Protein AF-X1PRU6-F1 (afdb_monomer)

Sequence (94 aa):
EGKKYDKVLEGISELKNFDKIEARHIKKYYPEYQIIRCVVLFGGESKIISNNEVAFLLNANGEIIISDTTPDVIKFATKDFSQKSFLTDLTQFI

Structure (mmCIF, N/CA/C/O backbone):
data_AF-X1PRU6-F1
#
_entry.id   AF-X1PRU6-F1
#
loop_
_atom_site.group_PDB
_atom_site.id
_atom_site.type_symbol
_atom_site.label_atom_id
_atom_site.label_alt_id
_atom_site.label_comp_id
_atom_site.label_asym_id
_atom_site.label_entity_id
_atom_site.label_seq_id
_atom_site.pdbx_PDB_ins_code
_atom_site.Cartn_x
_atom_site.Cartn_y
_atom_site.Cartn_z
_atom_site.occupancy
_atom_site.B_iso_or_equiv
_atom_site.auth_seq_id
_atom_site.auth_comp_id
_atom_site.auth_asym_id
_atom_site.auth_atom_id
_atom_site.pdbx_PDB_model_num
ATOM 1 N N . GLU A 1 1 ? -1.070 -3.878 1.534 1.00 90.06 1 GLU A N 1
ATOM 2 C CA . GLU A 1 1 ? -0.862 -5.112 0.742 1.00 90.06 1 GLU A CA 1
ATOM 3 C C . GLU A 1 1 ? 0.382 -4.967 -0.126 1.00 90.06 1 GLU A C 1
ATOM 5 O O . GLU A 1 1 ? 0.590 -3.873 -0.639 1.00 90.06 1 GLU A O 1
ATOM 10 N N . GLY A 1 2 ? 1.215 -6.003 -0.265 1.00 94.44 2 GLY A N 1
ATOM 11 C CA . GLY A 1 2 ? 2.441 -5.952 -1.076 1.00 94.44 2 GLY A CA 1
ATOM 12 C C . GLY A 1 2 ? 2.304 -6.755 -2.369 1.00 94.44 2 GLY A C 1
ATOM 13 O O . GLY A 1 2 ? 1.999 -7.942 -2.314 1.00 94.44 2 GLY A O 1
ATOM 14 N N . LYS A 1 3 ? 2.536 -6.141 -3.535 1.00 97.44 3 LYS A N 1
ATOM 15 C CA . LYS A 1 3 ? 2.321 -6.793 -4.842 1.00 97.44 3 LYS A CA 1
ATOM 16 C C . LYS A 1 3 ? 3.432 -6.507 -5.845 1.00 97.44 3 LYS A C 1
ATOM 18 O O . LYS A 1 3 ? 4.069 -5.459 -5.812 1.00 97.44 3 LYS A O 1
ATOM 23 N N . LYS A 1 4 ? 3.627 -7.431 -6.789 1.00 97.19 4 LYS A N 1
ATOM 24 C CA . LYS A 1 4 ? 4.427 -7.154 -7.989 1.00 97.19 4 LYS A CA 1
ATOM 25 C C . LYS A 1 4 ? 3.771 -6.033 -8.798 1.00 97.19 4 LYS A C 1
ATOM 27 O O . LYS A 1 4 ? 2.545 -5.919 -8.803 1.00 97.19 4 LYS A O 1
ATOM 32 N N . TYR A 1 5 ? 4.576 -5.235 -9.4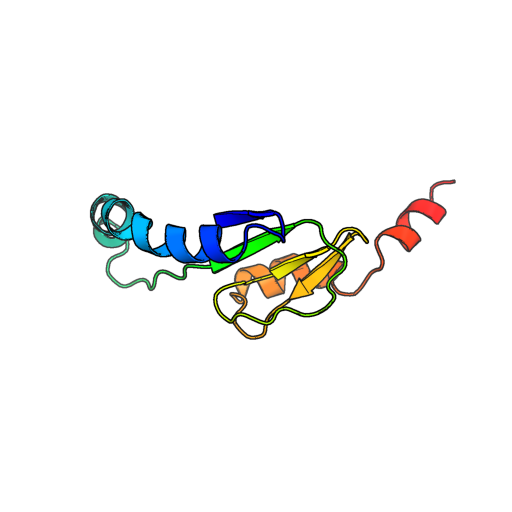97 1.00 96.62 5 TYR A N 1
ATOM 33 C CA . TYR A 1 5 ? 4.107 -4.101 -10.303 1.00 96.62 5 TYR A CA 1
ATOM 34 C C . TYR A 1 5 ? 2.961 -4.463 -11.270 1.00 96.62 5 TYR A C 1
ATOM 36 O O . TYR A 1 5 ? 1.972 -3.739 -11.365 1.00 96.62 5 TYR A O 1
ATOM 44 N N . ASP A 1 6 ? 3.038 -5.624 -11.924 1.00 96.31 6 ASP A N 1
ATOM 45 C CA . ASP A 1 6 ? 2.033 -6.126 -12.873 1.00 96.31 6 ASP A CA 1
ATOM 46 C C . ASP A 1 6 ? 0.706 -6.560 -12.219 1.00 96.31 6 ASP A C 1
ATOM 48 O O . ASP A 1 6 ? -0.281 -6.808 -12.913 1.00 96.31 6 ASP A O 1
ATOM 52 N N . LYS A 1 7 ? 0.651 -6.625 -10.883 1.00 97.44 7 LYS A N 1
ATOM 53 C CA . LYS A 1 7 ? -0.523 -7.016 -10.086 1.00 97.44 7 LYS A CA 1
ATOM 54 C C . LYS A 1 7 ? -1.172 -5.848 -9.344 1.00 97.44 7 LYS A C 1
ATOM 56 O O . LYS A 1 7 ? -1.947 -6.065 -8.415 1.00 97.44 7 LYS A O 1
ATOM 61 N N . VAL A 1 8 ? -0.905 -4.608 -9.758 1.00 95.69 8 VAL A N 1
ATOM 62 C CA . VAL A 1 8 ? -1.441 -3.401 -9.102 1.00 95.69 8 VAL A CA 1
ATOM 63 C C . VAL A 1 8 ? -2.969 -3.412 -8.961 1.00 95.69 8 VAL A C 1
ATOM 65 O O . VAL A 1 8 ? -3.482 -3.155 -7.876 1.00 95.69 8 VAL A O 1
ATOM 68 N N . LEU A 1 9 ? -3.702 -3.770 -10.021 1.00 96.62 9 LEU A N 1
ATOM 69 C CA . LEU A 1 9 ? -5.171 -3.784 -10.001 1.00 96.62 9 LEU A CA 1
ATOM 70 C C . LEU A 1 9 ? -5.733 -4.869 -9.074 1.00 96.62 9 LEU A C 1
ATOM 72 O O . LEU A 1 9 ? -6.753 -4.659 -8.421 1.00 96.62 9 LEU A O 1
ATOM 76 N N . GLU A 1 10 ? -5.052 -6.013 -8.997 1.00 97.25 10 GLU A N 1
ATOM 77 C CA . GLU A 1 10 ? -5.402 -7.096 -8.078 1.00 97.25 10 GLU A CA 1
ATOM 78 C C . GLU A 1 10 ? -5.229 -6.634 -6.626 1.00 97.25 10 GLU A C 1
ATOM 80 O O . GLU A 1 10 ? -6.171 -6.723 -5.842 1.00 97.25 10 GLU A O 1
ATOM 85 N N . GLY A 1 11 ? -4.074 -6.044 -6.293 1.00 96.56 11 GLY A N 1
ATOM 86 C CA . GLY A 1 11 ? -3.808 -5.515 -4.951 1.00 96.56 11 GLY A CA 1
ATOM 87 C C . GLY A 1 11 ? -4.808 -4.444 -4.515 1.00 96.56 11 GLY A C 1
ATOM 88 O O . GLY A 1 11 ? -5.276 -4.465 -3.381 1.00 96.56 11 GLY A O 1
ATOM 89 N N . ILE A 1 12 ? -5.180 -3.545 -5.428 1.00 95.94 12 ILE A N 1
ATOM 90 C CA . ILE A 1 12 ? -6.218 -2.527 -5.205 1.00 95.94 12 ILE A CA 1
ATOM 91 C C . ILE A 1 12 ? -7.563 -3.184 -4.888 1.00 95.94 12 ILE A C 1
ATOM 93 O O . ILE A 1 12 ? -8.230 -2.838 -3.912 1.00 95.94 12 ILE A O 1
ATOM 97 N N . SER A 1 13 ? -7.959 -4.185 -5.677 1.00 96.56 13 SER A N 1
ATOM 98 C CA . SER A 1 13 ? -9.210 -4.903 -5.439 1.00 96.56 13 SER A CA 1
ATOM 99 C C . SER A 1 13 ? -9.222 -5.608 -4.079 1.00 96.56 13 SER A C 1
ATOM 101 O O . SER A 1 13 ? -10.265 -5.660 -3.426 1.00 96.56 13 SER A O 1
ATOM 103 N N . GLU A 1 14 ? -8.082 -6.134 -3.632 1.00 96.44 14 GLU A N 1
ATOM 104 C CA . GLU A 1 14 ? -7.953 -6.833 -2.353 1.00 96.44 14 GLU 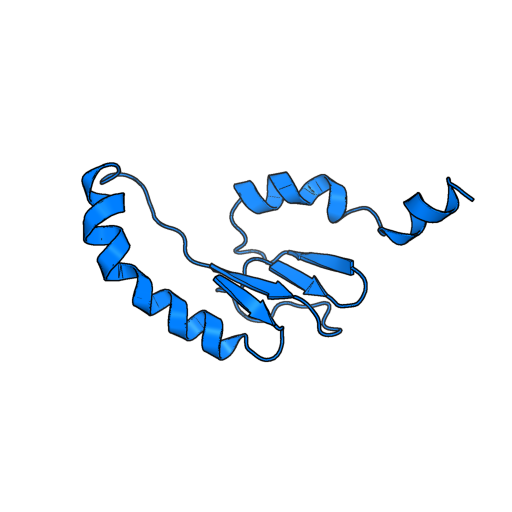A CA 1
ATOM 105 C C . GLU A 1 14 ? -8.085 -5.918 -1.131 1.00 96.44 14 GLU A C 1
ATOM 107 O O . GLU A 1 14 ? -8.519 -6.392 -0.080 1.00 96.44 14 GLU A O 1
ATOM 112 N N . LEU A 1 15 ? -7.819 -4.609 -1.250 1.00 95.19 15 LEU A N 1
ATOM 113 C CA . LEU A 1 15 ? -8.014 -3.656 -0.144 1.00 95.19 15 LEU A CA 1
ATOM 114 C C . LEU A 1 15 ? -9.459 -3.645 0.387 1.00 95.19 15 LEU A C 1
ATOM 116 O O . LEU A 1 15 ? -9.700 -3.296 1.544 1.00 95.19 15 LEU A O 1
ATOM 120 N N . LYS A 1 16 ? -10.432 -4.064 -0.429 1.00 93.19 16 LYS A N 1
ATOM 121 C CA . LYS A 1 16 ? -11.850 -4.173 -0.049 1.00 93.19 16 LYS A CA 1
ATOM 122 C C . LYS A 1 16 ? -12.138 -5.364 0.871 1.00 93.19 16 LYS A C 1
ATOM 124 O O . LYS A 1 16 ? -13.176 -5.401 1.520 1.00 93.19 16 LYS A O 1
ATOM 129 N N . ASN A 1 17 ? -11.227 -6.331 0.972 1.00 95.19 17 ASN A N 1
ATOM 130 C CA . ASN A 1 17 ? -11.464 -7.578 1.703 1.00 95.19 17 ASN A CA 1
ATOM 131 C C . ASN A 1 17 ? -11.120 -7.496 3.203 1.00 95.19 17 ASN A C 1
ATOM 133 O O . ASN A 1 17 ? -11.383 -8.444 3.946 1.00 95.19 17 ASN A O 1
ATOM 137 N N . PHE A 1 18 ? -10.571 -6.372 3.674 1.00 94.25 18 PHE A N 1
ATOM 138 C CA . PHE A 1 18 ? -10.114 -6.209 5.060 1.00 94.25 18 PHE A CA 1
ATOM 139 C C . PHE A 1 18 ? -11.212 -5.769 6.048 1.00 94.25 18 PHE A C 1
ATOM 141 O O . PHE A 1 18 ? -11.007 -5.831 7.259 1.00 94.25 18 PHE A O 1
ATOM 148 N N . ASP A 1 19 ? -12.415 -5.423 5.582 1.00 93.75 19 ASP A N 1
ATOM 149 C CA . ASP A 1 19 ? -13.494 -4.893 6.437 1.00 93.75 19 ASP A CA 1
ATOM 150 C C . ASP A 1 19 ? -13.822 -5.792 7.646 1.00 93.75 1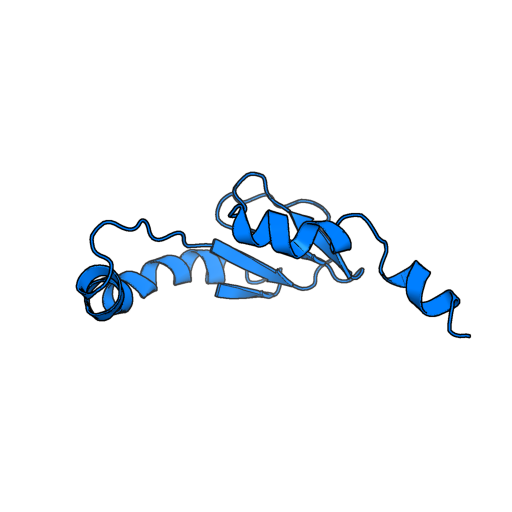9 ASP A C 1
ATOM 152 O O . ASP A 1 19 ? -14.068 -5.309 8.754 1.00 93.75 19 ASP A O 1
ATOM 156 N N . LYS A 1 20 ? -13.794 -7.121 7.459 1.00 93.81 20 LYS A N 1
ATOM 157 C CA . LYS A 1 20 ? -14.134 -8.087 8.517 1.00 93.81 20 LYS A CA 1
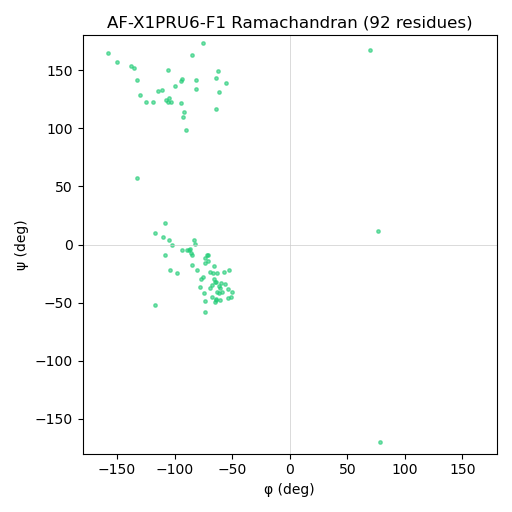ATOM 158 C C . LYS A 1 20 ? -13.120 -8.096 9.660 1.00 93.81 20 LYS A C 1
ATOM 160 O O . LYS A 1 20 ? -13.523 -8.121 10.825 1.00 93.81 20 LYS A O 1
ATOM 165 N N . ILE A 1 21 ? -11.821 -8.105 9.349 1.00 93.81 21 ILE A N 1
ATOM 166 C CA . ILE A 1 21 ? -10.774 -8.115 10.383 1.00 93.81 21 ILE A CA 1
ATOM 167 C C . ILE A 1 21 ? -10.748 -6.777 11.120 1.00 93.81 21 ILE A C 1
ATOM 169 O O . ILE A 1 21 ? -10.625 -6.745 12.345 1.00 93.81 21 ILE A O 1
ATOM 173 N N . GLU A 1 22 ? -10.972 -5.683 10.401 1.00 94.94 22 GLU A N 1
ATOM 174 C CA . GLU A 1 22 ? -11.033 -4.352 10.985 1.00 94.94 22 GLU A CA 1
ATOM 175 C C . GLU A 1 22 ? -12.194 -4.194 11.953 1.00 94.94 22 GLU A C 1
ATOM 177 O O . GLU A 1 22 ? -11.989 -3.735 13.072 1.00 94.94 22 GLU A O 1
ATOM 182 N N . ALA A 1 23 ? -13.400 -4.614 11.564 1.00 94.44 23 ALA A N 1
ATOM 183 C CA . ALA A 1 23 ? -14.564 -4.553 12.439 1.00 94.44 23 ALA A CA 1
ATOM 184 C C . ALA A 1 23 ? -14.374 -5.408 13.699 1.00 94.44 23 ALA A C 1
ATOM 186 O O . ALA A 1 23 ? -14.723 -4.987 14.801 1.00 94.44 23 ALA A O 1
ATOM 187 N N . ARG A 1 24 ? -13.803 -6.609 13.549 1.00 95.38 24 ARG A N 1
ATOM 188 C CA . ARG A 1 24 ? -13.682 -7.574 14.647 1.00 95.38 24 ARG A CA 1
ATOM 189 C C . ARG A 1 24 ? -12.555 -7.251 15.623 1.00 95.38 24 ARG A C 1
ATOM 191 O O . ARG A 1 24 ? -12.703 -7.508 16.818 1.00 95.38 24 ARG A O 1
ATOM 198 N N . HIS A 1 25 ? -11.435 -6.744 15.118 1.00 94.81 25 HIS A N 1
ATOM 199 C CA . HIS A 1 25 ? -10.213 -6.587 15.899 1.00 94.81 25 HIS A CA 1
ATOM 200 C C . HIS A 1 25 ? -9.801 -5.128 16.036 1.00 94.81 25 HIS A C 1
ATOM 202 O O . HIS A 1 25 ? -9.616 -4.669 17.154 1.00 94.81 25 HIS A O 1
ATOM 208 N N . ILE A 1 26 ? -9.694 -4.377 14.941 1.00 95.75 26 ILE A N 1
ATOM 209 C CA . ILE A 1 26 ? -9.131 -3.022 15.006 1.00 95.75 26 ILE A CA 1
ATOM 210 C C . ILE A 1 26 ? -10.122 -2.057 15.654 1.00 95.75 26 ILE A C 1
ATOM 212 O O . ILE A 1 26 ? -9.834 -1.515 16.715 1.00 95.75 26 ILE A O 1
ATOM 216 N N . LYS A 1 27 ? -11.326 -1.915 15.094 1.00 96.12 27 LYS A N 1
ATOM 217 C CA . LYS A 1 27 ? -12.358 -0.990 15.594 1.00 96.12 27 LYS A CA 1
ATOM 218 C C . LYS A 1 27 ? -12.833 -1.329 17.002 1.00 96.12 27 LYS A C 1
ATOM 220 O O . LYS A 1 27 ? -13.285 -0.451 17.721 1.00 96.12 27 LYS A O 1
ATOM 225 N N . LYS A 1 28 ? -12.705 -2.592 17.416 1.00 95.75 28 LYS A N 1
ATOM 226 C CA . LYS A 1 28 ? -13.018 -3.012 18.784 1.00 95.75 28 LYS A CA 1
ATOM 227 C C . LYS A 1 28 ? -12.102 -2.347 19.819 1.00 95.75 28 LYS A C 1
ATOM 229 O O . LYS A 1 28 ? -12.581 -1.982 20.886 1.00 95.75 28 LYS A O 1
ATOM 234 N N . TYR A 1 29 ? -10.806 -2.230 19.526 1.00 96.56 29 TYR A N 1
ATOM 235 C CA . TYR A 1 29 ? -9.808 -1.701 20.467 1.00 96.56 29 TYR A CA 1
ATOM 236 C C . TYR A 1 29 ? -9.379 -0.262 20.150 1.00 96.56 29 TYR A C 1
ATOM 238 O O . TYR A 1 29 ? -8.922 0.447 21.040 1.00 96.56 29 TYR A O 1
ATOM 246 N N . TYR A 1 30 ? -9.568 0.178 18.907 1.00 96.50 30 TYR A N 1
ATOM 247 C CA . TYR A 1 30 ? -9.179 1.491 18.397 1.00 96.50 30 TYR A CA 1
ATOM 248 C C . TYR A 1 30 ? -10.339 2.146 17.616 1.00 96.50 30 TYR A C 1
ATOM 250 O O . TYR A 1 30 ? -10.183 2.442 16.432 1.00 96.50 30 TYR A O 1
ATOM 258 N N . PRO A 1 31 ? -11.522 2.344 18.232 1.00 95.25 31 PRO A N 1
ATOM 259 C CA . PRO A 1 31 ? -12.721 2.820 17.531 1.00 95.25 31 PRO A CA 1
ATOM 260 C C . PRO A 1 31 ? -12.584 4.236 16.956 1.00 95.25 31 PRO A C 1
ATOM 262 O O . PRO A 1 31 ? -13.128 4.512 15.891 1.00 95.25 31 PRO A O 1
ATOM 265 N N . GLU A 1 32 ? -11.823 5.103 17.626 1.00 96.75 32 GLU A 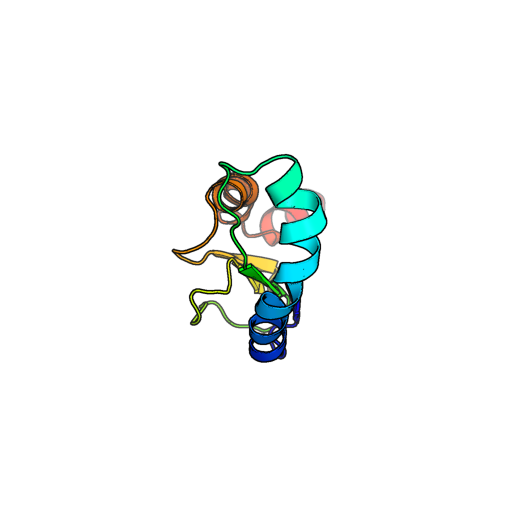N 1
ATOM 266 C CA . GLU A 1 32 ? -11.643 6.513 17.242 1.00 96.75 32 GLU A CA 1
ATOM 267 C C . GLU A 1 32 ? -10.514 6.730 16.219 1.00 96.75 32 GLU A C 1
ATOM 269 O O . GLU A 1 32 ? -10.274 7.852 15.775 1.00 96.75 32 GLU A O 1
ATOM 274 N N . TYR A 1 33 ? -9.783 5.673 15.852 1.00 94.75 33 TYR A N 1
ATOM 275 C CA . TYR A 1 33 ? -8.651 5.773 14.935 1.00 94.75 33 TYR A CA 1
ATOM 276 C C . TYR A 1 33 ? -9.078 5.508 13.491 1.00 94.75 33 TYR A C 1
ATOM 278 O O . TYR A 1 33 ? -9.887 4.627 13.198 1.00 94.75 33 TYR A O 1
ATOM 286 N N . GLN A 1 34 ? -8.480 6.257 12.566 1.00 92.50 34 GLN A N 1
ATOM 287 C CA . GLN A 1 34 ? -8.684 6.063 11.136 1.00 92.50 34 GLN A CA 1
ATOM 288 C C . GLN A 1 34 ? -7.808 4.930 10.605 1.00 92.50 34 GLN A C 1
ATOM 290 O O . GLN A 1 34 ? -6.644 4.789 10.981 1.00 92.50 34 GLN A O 1
ATOM 295 N N . ILE A 1 35 ? -8.371 4.141 9.692 1.00 93.38 35 ILE A N 1
ATOM 296 C CA . ILE A 1 35 ? -7.664 3.049 9.027 1.00 93.38 35 ILE A CA 1
ATOM 297 C C . ILE A 1 35 ? -7.300 3.508 7.621 1.00 93.38 35 ILE A C 1
ATOM 299 O O . ILE A 1 35 ? -8.173 3.874 6.836 1.00 93.38 35 ILE A O 1
ATOM 303 N N . ILE A 1 36 ? -6.008 3.469 7.308 1.00 93.25 36 ILE A N 1
ATOM 304 C CA . ILE A 1 36 ? -5.488 3.786 5.979 1.00 93.25 36 ILE A CA 1
ATOM 305 C C . ILE A 1 36 ? -5.103 2.479 5.295 1.00 93.25 36 ILE A C 1
ATOM 307 O O . ILE A 1 36 ? -4.320 1.694 5.831 1.00 93.25 36 ILE A O 1
ATOM 311 N N . ARG A 1 37 ? -5.640 2.253 4.095 1.00 94.56 37 ARG A N 1
ATOM 312 C CA . ARG A 1 37 ? -5.313 1.100 3.252 1.00 94.56 37 ARG A CA 1
ATOM 313 C C . ARG A 1 37 ? -4.549 1.574 2.034 1.00 94.56 37 ARG A C 1
ATOM 315 O O . ARG A 1 37 ? -4.950 2.532 1.385 1.00 94.56 37 ARG A O 1
ATOM 322 N N . CYS A 1 38 ? -3.461 0.890 1.725 1.00 95.88 38 CYS A N 1
ATOM 323 C CA . CYS A 1 38 ? -2.684 1.161 0.531 1.00 95.88 38 CYS A CA 1
ATOM 324 C C . CYS A 1 38 ? -2.004 -0.110 0.017 1.00 95.88 38 CYS A C 1
ATOM 326 O O . CYS A 1 38 ? -1.775 -1.085 0.753 1.00 95.88 38 CYS A O 1
ATOM 328 N N . VAL A 1 39 ? -1.680 -0.082 -1.269 1.00 97.06 39 VAL A N 1
ATOM 329 C CA . VAL A 1 39 ? -0.829 -1.061 -1.937 1.00 97.06 39 VAL A CA 1
ATOM 330 C C . VAL A 1 39 ? 0.602 -0.541 -1.948 1.00 97.06 39 VAL A C 1
ATOM 332 O O . VAL A 1 39 ? 0.845 0.641 -2.175 1.00 97.06 39 VAL A O 1
ATOM 335 N N . VAL A 1 40 ? 1.561 -1.431 -1.735 1.00 95.88 40 VAL A N 1
ATOM 336 C CA . VAL A 1 40 ? 2.976 -1.172 -1.999 1.00 95.88 40 VAL A CA 1
ATOM 337 C C . VAL A 1 40 ? 3.412 -2.097 -3.125 1.00 95.88 40 VAL A C 1
ATOM 339 O O . VAL A 1 40 ? 3.081 -3.287 -3.126 1.00 95.88 40 VAL A O 1
ATOM 342 N N . LEU A 1 41 ? 4.092 -1.541 -4.122 1.00 97.31 41 LEU A N 1
ATOM 343 C CA . LEU A 1 41 ? 4.506 -2.274 -5.312 1.00 97.31 41 LEU A CA 1
ATOM 344 C C . LEU A 1 41 ? 6.003 -2.575 -5.281 1.00 97.31 41 LEU A C 1
ATOM 346 O O . LEU A 1 41 ? 6.791 -1.793 -4.749 1.00 97.31 41 LEU A O 1
ATOM 350 N N . PHE A 1 42 ? 6.396 -3.686 -5.901 1.00 96.62 42 PHE A N 1
ATOM 351 C CA . PHE A 1 42 ? 7.799 -4.002 -6.153 1.00 96.62 42 PHE A CA 1
ATOM 352 C C . PHE A 1 42 ? 8.049 -4.528 -7.574 1.00 96.62 42 PHE A C 1
ATOM 354 O O . PHE A 1 42 ? 7.179 -5.156 -8.189 1.00 96.62 42 PHE A O 1
ATOM 361 N N . GLY A 1 43 ? 9.264 -4.300 -8.078 1.00 95.94 43 GLY A N 1
ATOM 362 C CA . GLY A 1 43 ? 9.690 -4.656 -9.433 1.00 95.94 43 GLY A CA 1
ATOM 363 C C . GLY A 1 43 ? 9.184 -3.682 -10.501 1.00 95.94 43 GLY A C 1
ATOM 364 O O . GLY A 1 43 ? 8.648 -2.624 -10.192 1.00 95.94 43 GLY A O 1
ATOM 365 N N . GLY A 1 44 ? 9.352 -4.043 -11.775 1.00 94.44 44 GLY A N 1
ATOM 366 C CA . GLY A 1 44 ? 9.046 -3.155 -12.903 1.00 94.44 44 GLY A CA 1
ATOM 367 C C . GLY A 1 44 ? 10.019 -1.975 -13.020 1.00 94.44 44 GLY A C 1
ATOM 368 O O . GLY A 1 44 ? 10.786 -1.694 -12.109 1.00 94.44 44 GLY A O 1
ATOM 369 N N . GLU A 1 45 ? 9.984 -1.273 -14.150 1.00 95.75 45 GLU A N 1
ATOM 370 C CA . GLU A 1 45 ? 10.921 -0.172 -14.456 1.00 95.75 45 GLU A CA 1
ATOM 371 C C . GLU A 1 45 ? 10.287 1.220 -14.313 1.00 95.75 45 GLU A C 1
ATOM 373 O O . GLU A 1 45 ? 10.900 2.236 -14.640 1.00 95.75 45 GLU A O 1
ATOM 378 N N . SER A 1 46 ? 9.030 1.289 -13.859 1.00 94.50 46 SER A N 1
ATOM 379 C CA . SER A 1 46 ? 8.331 2.569 -13.743 1.00 94.50 46 SER A CA 1
ATOM 380 C C . SER A 1 46 ? 9.018 3.478 -12.725 1.00 94.50 46 SER A C 1
ATOM 382 O O . SER A 1 46 ? 9.479 3.029 -11.675 1.00 94.50 46 SER A O 1
ATOM 384 N N . LYS A 1 47 ? 9.023 4.778 -13.027 1.00 94.00 47 LYS A N 1
ATOM 385 C CA . LYS A 1 47 ? 9.445 5.856 -12.118 1.00 94.00 47 LYS A CA 1
ATOM 386 C C . LYS A 1 47 ? 8.281 6.728 -11.654 1.00 94.00 47 LYS A C 1
ATOM 388 O O . LYS A 1 47 ? 8.481 7.755 -11.019 1.00 94.00 47 LYS A O 1
ATOM 393 N N . ILE A 1 48 ? 7.061 6.334 -12.013 1.00 92.12 48 ILE A N 1
ATOM 394 C CA . ILE A 1 48 ? 5.835 7.082 -11.752 1.00 92.12 48 ILE A CA 1
ATOM 395 C C . ILE A 1 48 ? 4.795 6.125 -11.172 1.00 92.12 48 ILE A C 1
ATOM 397 O O . ILE A 1 48 ? 4.671 4.973 -11.603 1.00 92.12 48 ILE A O 1
ATOM 401 N N . ILE A 1 49 ? 4.032 6.626 -10.204 1.00 93.75 49 ILE A N 1
ATOM 402 C CA . ILE A 1 49 ? 2.845 5.972 -9.662 1.00 93.75 49 ILE A CA 1
ATOM 403 C C . ILE A 1 49 ? 1.623 6.707 -10.207 1.00 93.75 49 ILE A C 1
ATOM 405 O O . ILE A 1 49 ? 1.490 7.912 -10.030 1.00 93.75 49 ILE A O 1
ATOM 409 N N . SER A 1 50 ? 0.734 5.981 -10.882 1.00 89.31 50 SER A N 1
ATOM 410 C CA . SER A 1 50 ? -0.448 6.560 -11.542 1.00 89.31 50 SER A CA 1
ATOM 411 C C . SER A 1 50 ? -1.750 6.359 -10.758 1.00 89.31 50 SER A C 1
ATOM 413 O O . SER A 1 50 ? -2.810 6.752 -11.234 1.00 89.31 50 SER A O 1
ATOM 415 N N . ASN A 1 51 ? -1.700 5.702 -9.595 1.00 92.19 51 ASN A N 1
ATOM 416 C CA . ASN A 1 51 ? -2.882 5.351 -8.812 1.00 92.19 51 ASN A CA 1
ATOM 417 C C . ASN A 1 51 ? -2.723 5.773 -7.346 1.00 92.19 51 ASN A C 1
ATOM 419 O O . ASN A 1 51 ? -1.747 5.406 -6.699 1.00 92.19 51 ASN A O 1
ATOM 423 N N . ASN A 1 52 ? -3.718 6.488 -6.825 1.00 92.38 52 ASN A N 1
ATOM 424 C CA . ASN A 1 52 ? -3.706 7.081 -5.485 1.00 92.38 52 ASN A CA 1
ATOM 425 C C . ASN A 1 52 ? -3.818 6.061 -4.339 1.00 92.38 52 ASN A C 1
ATOM 427 O O . ASN A 1 52 ? -3.569 6.415 -3.189 1.00 92.38 52 ASN A O 1
ATOM 431 N N . GLU A 1 53 ? -4.189 4.812 -4.620 1.00 95.75 53 GLU A N 1
ATOM 432 C CA . GLU A 1 53 ? -4.197 3.736 -3.622 1.00 95.75 53 GLU A CA 1
ATOM 433 C C . GLU A 1 53 ? -2.825 3.063 -3.462 1.00 95.75 53 GLU A C 1
ATOM 435 O O . GLU A 1 53 ? -2.623 2.268 -2.541 1.00 95.75 53 GLU A O 1
ATOM 440 N N . VAL A 1 54 ? -1.866 3.373 -4.339 1.00 96.44 54 VAL A N 1
ATOM 441 C CA . VAL A 1 54 ? -0.496 2.868 -4.250 1.00 96.44 54 VAL A CA 1
ATOM 442 C C . VAL A 1 54 ? 0.343 3.852 -3.447 1.00 96.44 54 VAL A C 1
ATOM 444 O O . VAL A 1 54 ? 0.614 4.952 -3.908 1.00 96.44 54 VAL A O 1
ATOM 447 N N . ALA A 1 55 ? 0.802 3.433 -2.270 1.00 95.81 55 ALA A N 1
ATOM 448 C CA . ALA A 1 55 ? 1.626 4.260 -1.400 1.00 95.81 55 ALA A CA 1
ATOM 449 C C . ALA A 1 55 ? 3.065 4.391 -1.910 1.00 95.81 55 ALA A C 1
ATOM 451 O O . ALA A 1 55 ? 3.639 5.467 -1.836 1.00 95.81 55 ALA A O 1
ATOM 452 N N . PHE A 1 56 ? 3.699 3.334 -2.405 1.00 95.56 56 PHE A N 1
ATOM 453 C CA . PHE A 1 56 ? 5.025 3.469 -3.011 1.00 95.56 56 PHE A CA 1
ATOM 454 C C . PHE A 1 56 ? 5.328 2.321 -3.967 1.00 95.56 56 PHE A C 1
ATOM 456 O O . PHE A 1 56 ? 4.664 1.281 -3.942 1.00 95.56 56 PHE A O 1
ATOM 463 N N . LEU A 1 57 ? 6.358 2.515 -4.785 1.00 95.62 57 LEU A N 1
ATOM 464 C CA . LEU A 1 57 ? 6.933 1.519 -5.678 1.00 95.62 57 LEU A CA 1
ATOM 465 C C . LEU A 1 57 ? 8.430 1.391 -5.390 1.00 95.62 57 LEU A C 1
ATOM 467 O O . LEU A 1 57 ? 9.156 2.371 -5.504 1.00 95.62 57 LEU A O 1
ATOM 471 N N . LEU A 1 58 ? 8.884 0.182 -5.060 1.00 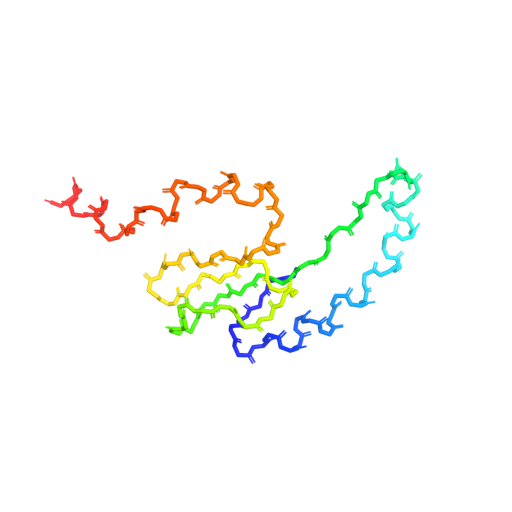95.38 58 LEU A N 1
ATOM 472 C CA . LEU A 1 58 ? 10.292 -0.200 -5.142 1.00 95.38 58 LEU A CA 1
ATOM 473 C C . LEU A 1 58 ? 10.548 -0.787 -6.533 1.00 95.38 58 LEU A C 1
ATOM 475 O O . LEU A 1 58 ? 10.215 -1.947 -6.785 1.00 95.38 58 LEU A O 1
ATOM 479 N N . ASN A 1 59 ? 11.080 0.010 -7.454 1.00 95.38 59 ASN A N 1
ATOM 480 C CA . ASN A 1 59 ? 11.288 -0.458 -8.823 1.00 95.38 59 ASN A CA 1
ATOM 481 C C . ASN A 1 59 ? 12.493 -1.417 -8.922 1.00 95.38 59 ASN A C 1
ATOM 483 O O . ASN A 1 59 ? 13.236 -1.634 -7.963 1.00 95.38 59 ASN A O 1
ATOM 487 N N . ALA A 1 60 ? 12.692 -2.015 -10.092 1.00 95.31 60 ALA A N 1
ATOM 488 C CA . ALA A 1 60 ? 13.769 -2.968 -10.348 1.00 95.31 60 ALA A CA 1
ATOM 489 C C . ALA A 1 60 ? 15.178 -2.350 -10.266 1.00 95.31 60 ALA A C 1
ATOM 491 O O . ALA A 1 60 ? 16.145 -3.076 -10.046 1.00 95.31 60 ALA A O 1
ATOM 492 N N . ASN A 1 61 ? 15.289 -1.020 -10.351 1.00 93.12 61 ASN A N 1
ATOM 493 C CA . ASN A 1 61 ? 16.539 -0.281 -10.148 1.00 93.12 61 ASN A CA 1
ATOM 494 C C . ASN A 1 61 ? 16.846 -0.022 -8.660 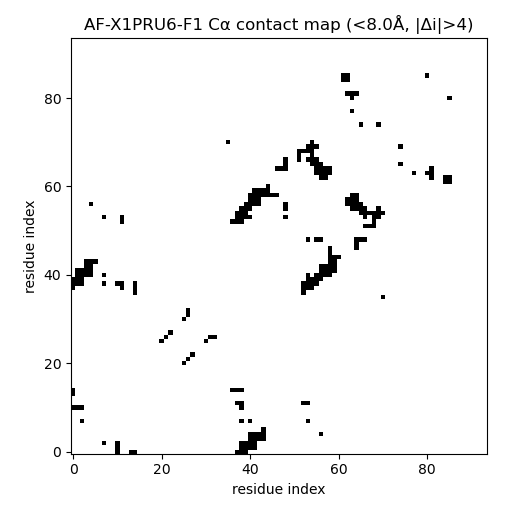1.00 93.12 61 ASN A C 1
ATOM 496 O O . ASN A 1 61 ? 17.848 0.617 -8.341 1.00 93.12 61 ASN A O 1
ATOM 500 N N . GLY A 1 62 ? 15.993 -0.490 -7.741 1.00 90.69 62 GLY A N 1
ATOM 501 C CA . GLY A 1 62 ? 16.127 -0.248 -6.304 1.00 90.69 62 GLY A CA 1
ATOM 502 C C . GLY A 1 62 ? 15.706 1.159 -5.873 1.00 90.69 62 GLY A C 1
ATOM 503 O O . GLY A 1 62 ? 15.979 1.556 -4.742 1.00 90.69 62 GLY A O 1
ATOM 504 N N . GLU A 1 63 ? 15.048 1.921 -6.750 1.00 92.00 63 GLU A N 1
ATOM 505 C CA . GLU A 1 63 ? 14.533 3.252 -6.433 1.00 92.00 63 GLU A CA 1
ATOM 506 C C . GLU A 1 63 ? 13.190 3.123 -5.702 1.00 92.00 63 GLU A C 1
ATOM 508 O O . GLU A 1 63 ? 12.298 2.390 -6.141 1.00 92.00 63 GLU A O 1
ATOM 513 N N . ILE A 1 64 ? 13.026 3.870 -4.606 1.00 93.56 64 ILE A N 1
ATOM 514 C CA . ILE A 1 64 ? 11.736 4.028 -3.928 1.00 93.56 64 ILE A CA 1
ATOM 515 C C . ILE A 1 64 ? 11.046 5.275 -4.484 1.00 93.56 64 ILE A C 1
ATOM 517 O O . ILE A 1 64 ? 11.447 6.403 -4.201 1.00 93.56 64 ILE A O 1
ATOM 521 N N . ILE A 1 65 ? 9.979 5.065 -5.249 1.00 93.50 65 ILE A N 1
ATOM 522 C CA . ILE A 1 65 ? 9.096 6.122 -5.746 1.00 93.50 65 ILE A CA 1
ATOM 523 C C . ILE A 1 65 ? 7.924 6.261 -4.777 1.00 93.50 65 ILE A C 1
ATOM 525 O O . ILE A 1 65 ? 7.195 5.301 -4.536 1.00 93.50 65 ILE A O 1
ATOM 529 N N . ILE A 1 66 ? 7.752 7.456 -4.218 1.00 93.19 66 ILE A N 1
ATOM 530 C CA . ILE A 1 66 ? 6.718 7.791 -3.230 1.00 93.19 66 ILE A CA 1
ATOM 531 C C . ILE A 1 66 ? 5.561 8.506 -3.938 1.00 93.19 66 ILE A C 1
ATOM 533 O O . ILE A 1 66 ? 5.792 9.369 -4.781 1.00 93.19 66 ILE A O 1
ATOM 537 N N . SER A 1 67 ? 4.322 8.145 -3.603 1.00 92.06 67 SER A N 1
ATOM 538 C CA . SER A 1 67 ? 3.119 8.850 -4.070 1.00 92.06 67 SER A CA 1
ATOM 539 C C . SER A 1 67 ? 2.779 10.052 -3.178 1.00 92.06 67 SER A C 1
ATOM 541 O O . SER A 1 67 ? 3.171 10.117 -2.011 1.00 92.06 67 SER A O 1
ATOM 543 N N . ASP A 1 68 ? 1.949 10.973 -3.659 1.00 88.81 68 ASP A N 1
ATOM 544 C CA . ASP A 1 68 ? 1.477 12.076 -2.811 1.00 88.81 68 ASP A CA 1
ATOM 545 C C . ASP A 1 68 ? 0.601 11.579 -1.646 1.00 88.81 68 ASP A C 1
ATOM 547 O O . ASP A 1 68 ? 0.658 12.119 -0.535 1.00 88.81 68 ASP A O 1
ATOM 551 N N . THR A 1 69 ? -0.145 10.492 -1.868 1.00 89.81 69 THR A N 1
ATOM 552 C CA . THR A 1 69 ? -1.063 9.866 -0.904 1.00 89.81 69 THR A CA 1
ATOM 553 C C . THR A 1 69 ? -0.379 8.906 0.071 1.00 89.81 69 THR A C 1
ATOM 555 O O . THR A 1 69 ? -1.048 8.286 0.900 1.00 89.81 69 THR A O 1
ATOM 558 N N . THR A 1 70 ? 0.950 8.784 0.023 1.00 94.12 70 THR A N 1
ATOM 559 C CA . THR A 1 70 ? 1.697 7.910 0.932 1.00 94.12 70 THR A CA 1
ATOM 560 C C . THR A 1 70 ? 1.496 8.353 2.383 1.00 94.12 70 THR A C 1
ATOM 562 O O . THR A 1 70 ? 1.691 9.534 2.685 1.00 94.12 70 THR A O 1
ATOM 565 N N . PRO A 1 71 ? 1.171 7.428 3.303 1.00 94.25 71 PRO A N 1
ATOM 566 C CA . PRO A 1 71 ? 1.0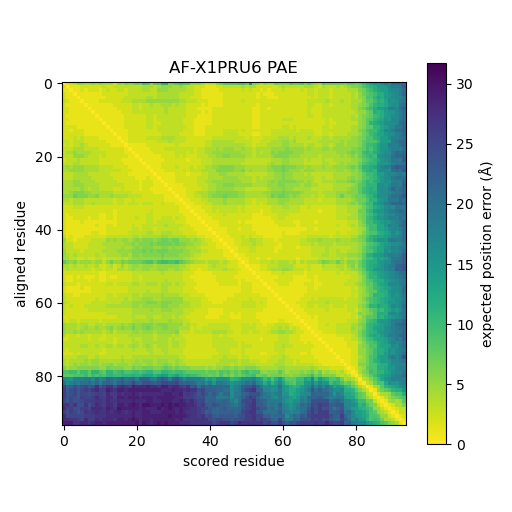95 7.730 4.728 1.00 94.25 71 PRO A CA 1
ATOM 567 C C . PRO A 1 71 ? 2.394 8.343 5.264 1.00 94.25 71 PRO A C 1
ATOM 569 O O . PRO A 1 71 ? 3.486 7.862 4.949 1.00 94.25 71 PRO A O 1
ATOM 572 N N . ASP A 1 72 ? 2.286 9.350 6.132 1.00 93.81 72 ASP A N 1
ATOM 573 C CA . ASP A 1 72 ? 3.446 10.095 6.645 1.00 93.81 72 ASP A CA 1
ATOM 574 C C . ASP A 1 72 ? 4.452 9.212 7.383 1.00 93.81 72 ASP A C 1
ATOM 576 O O . ASP A 1 72 ? 5.656 9.424 7.277 1.00 93.81 72 ASP A O 1
ATOM 580 N N . VAL A 1 73 ? 3.978 8.168 8.071 1.00 92.50 73 VAL A N 1
ATOM 581 C CA . VAL A 1 73 ? 4.854 7.186 8.727 1.00 92.50 73 VAL A CA 1
ATOM 582 C C . VAL A 1 73 ? 5.769 6.476 7.726 1.00 92.50 73 VAL A C 1
ATOM 584 O O . VAL A 1 73 ? 6.940 6.245 8.021 1.00 92.50 73 VAL A O 1
ATOM 587 N N . ILE A 1 74 ? 5.265 6.182 6.523 1.00 91.69 74 ILE A N 1
ATOM 588 C CA . ILE A 1 74 ? 6.058 5.579 5.452 1.00 91.69 74 ILE A CA 1
ATOM 589 C C . ILE A 1 74 ? 6.997 6.634 4.875 1.00 91.69 74 ILE A C 1
ATOM 591 O O . ILE A 1 74 ? 8.192 6.373 4.821 1.00 91.69 74 ILE A O 1
ATOM 595 N N . LYS A 1 75 ? 6.499 7.837 4.540 1.00 92.19 75 LYS A N 1
ATOM 596 C CA . LYS A 1 75 ? 7.336 8.950 4.045 1.00 92.19 75 LYS A CA 1
ATOM 597 C C . LYS A 1 75 ? 8.526 9.211 4.973 1.00 92.19 75 LYS A C 1
ATOM 599 O O . LYS A 1 75 ? 9.657 9.340 4.510 1.00 92.19 75 LYS A O 1
ATOM 604 N N . PHE A 1 76 ? 8.277 9.237 6.282 1.00 92.25 76 PHE A N 1
ATOM 605 C CA . PHE A 1 76 ? 9.297 9.410 7.311 1.00 92.25 76 PHE A CA 1
ATOM 606 C C . PHE A 1 76 ? 10.297 8.251 7.340 1.00 92.25 76 PHE A C 1
ATOM 608 O O . PHE A 1 76 ? 11.500 8.496 7.370 1.00 92.25 76 PHE A O 1
ATOM 615 N N . ALA A 1 77 ? 9.822 7.003 7.302 1.00 90.00 77 ALA A N 1
ATOM 616 C CA . ALA A 1 77 ? 10.685 5.822 7.305 1.00 90.00 77 ALA A CA 1
ATOM 617 C C . ALA A 1 77 ? 11.536 5.703 6.030 1.00 90.00 77 ALA A C 1
ATOM 619 O O . ALA A 1 77 ? 12.639 5.166 6.071 1.00 90.00 77 ALA A O 1
ATOM 620 N N . THR A 1 78 ? 11.042 6.212 4.898 1.00 86.00 78 THR A N 1
ATOM 621 C CA . THR A 1 78 ? 11.718 6.111 3.599 1.00 86.00 78 THR A CA 1
ATOM 622 C C . THR A 1 78 ? 12.602 7.307 3.257 1.00 86.00 78 THR A C 1
ATOM 624 O O . THR A 1 78 ? 13.281 7.278 2.233 1.00 86.00 78 THR A O 1
ATOM 627 N N . LYS A 1 79 ? 12.610 8.358 4.087 1.00 84.50 79 LYS A N 1
ATOM 628 C CA . LYS A 1 79 ? 13.267 9.644 3.791 1.00 84.50 79 LYS A CA 1
ATOM 629 C C . LYS A 1 79 ? 14.762 9.519 3.455 1.00 84.50 79 LYS A C 1
ATOM 631 O O . LYS A 1 79 ? 15.267 10.280 2.638 1.00 84.50 79 LYS A O 1
ATOM 636 N N . ASP A 1 80 ? 15.452 8.563 4.077 1.00 82.44 80 ASP A N 1
ATOM 637 C CA . ASP A 1 80 ? 16.900 8.378 3.923 1.00 82.44 80 ASP A CA 1
ATOM 638 C C . ASP A 1 80 ? 17.236 7.533 2.681 1.00 82.44 80 ASP A C 1
ATOM 640 O O . ASP A 1 80 ? 18.355 7.577 2.171 1.00 82.44 80 ASP A O 1
ATOM 644 N N . PHE A 1 81 ? 16.250 6.799 2.155 1.00 74.56 81 PHE A N 1
ATOM 645 C CA . PHE A 1 81 ? 16.392 5.920 0.994 1.00 74.56 81 PHE A CA 1
ATOM 646 C C . PHE A 1 81 ? 15.925 6.576 -0.307 1.00 74.56 81 PHE A C 1
ATOM 648 O O . PHE A 1 81 ? 16.401 6.217 -1.378 1.00 74.56 81 PHE A O 1
ATOM 655 N N . SER A 1 82 ? 15.025 7.562 -0.239 1.00 61.28 82 SER A N 1
ATOM 656 C CA . SER A 1 82 ? 14.569 8.306 -1.420 1.00 61.28 82 SER A CA 1
ATOM 657 C C . SER A 1 82 ? 15.612 9.294 -1.964 1.00 61.28 82 SER A C 1
ATOM 659 O O . SER A 1 82 ? 15.444 9.804 -3.068 1.00 61.28 82 SER A O 1
ATOM 661 N N . GLN A 1 83 ? 16.689 9.561 -1.212 1.00 54.09 83 GLN A N 1
ATOM 662 C CA . GLN A 1 83 ? 17.743 10.526 -1.567 1.00 54.09 83 GLN A CA 1
ATOM 663 C C . GLN A 1 83 ? 19.081 9.884 -1.959 1.00 54.09 83 GLN A C 1
ATOM 665 O O . GLN A 1 83 ? 19.975 10.577 -2.442 1.00 54.09 83 GLN A O 1
ATOM 670 N N . LYS A 1 84 ? 19.242 8.570 -1.775 1.00 49.22 84 LYS A N 1
ATOM 671 C CA . LYS A 1 84 ? 20.477 7.851 -2.097 1.00 49.22 84 LYS A CA 1
ATOM 672 C C . LYS A 1 84 ? 20.203 6.797 -3.156 1.00 49.22 84 LYS A C 1
ATOM 674 O O . LYS A 1 84 ? 19.420 5.880 -2.928 1.00 49.22 84 LYS A O 1
ATOM 679 N N . SER A 1 85 ? 20.906 6.863 -4.286 1.00 49.28 85 SER A N 1
ATOM 680 C CA . SER A 1 85 ? 21.046 5.665 -5.108 1.00 49.28 85 SER A CA 1
ATOM 681 C C . SER A 1 85 ? 21.823 4.637 -4.278 1.00 49.28 85 SER A C 1
ATOM 683 O O . SER A 1 85 ? 22.975 4.859 -3.892 1.00 49.28 85 SER A O 1
ATOM 685 N N . PHE A 1 86 ? 21.177 3.510 -3.976 1.00 50.53 86 PHE A N 1
ATOM 686 C CA . PHE A 1 86 ? 21.755 2.389 -3.220 1.00 50.53 86 PHE A CA 1
ATOM 687 C C . PHE A 1 86 ? 23.093 1.897 -3.804 1.00 50.53 86 PHE A C 1
ATOM 689 O O . PHE A 1 86 ? 23.911 1.309 -3.102 1.00 50.53 86 PHE A O 1
ATOM 696 N N . LEU A 1 87 ? 23.334 2.177 -5.086 1.00 50.38 87 LEU A N 1
ATOM 697 C CA . LEU A 1 87 ? 24.556 1.829 -5.805 1.00 50.38 87 LEU A CA 1
ATOM 698 C C . LEU A 1 87 ? 25.801 2.579 -5.306 1.00 50.38 87 LEU A C 1
ATOM 700 O O . LEU A 1 87 ? 26.902 2.055 -5.447 1.00 50.38 87 LEU A O 1
ATOM 704 N N . THR A 1 88 ? 25.656 3.760 -4.695 1.00 51.59 88 THR A N 1
ATOM 705 C CA . THR A 1 88 ? 26.821 4.551 -4.249 1.00 51.59 88 THR A CA 1
ATOM 706 C C . THR A 1 88 ? 27.467 3.990 -2.980 1.00 51.59 88 THR A C 1
ATOM 708 O O . THR A 1 88 ? 28.673 4.140 -2.785 1.00 51.59 88 THR A O 1
ATOM 711 N N . ASP A 1 89 ? 26.692 3.310 -2.128 1.00 49.44 89 ASP A N 1
ATOM 712 C CA . ASP A 1 89 ? 27.193 2.799 -0.846 1.00 49.44 89 ASP A CA 1
ATOM 713 C C . ASP A 1 89 ? 27.983 1.476 -1.016 1.00 49.44 89 ASP A C 1
ATOM 715 O O . ASP A 1 89 ? 28.851 1.185 -0.200 1.00 49.44 89 ASP A O 1
ATOM 719 N N . LEU A 1 90 ? 27.791 0.703 -2.099 1.00 49.31 90 LEU A N 1
ATOM 720 C CA . 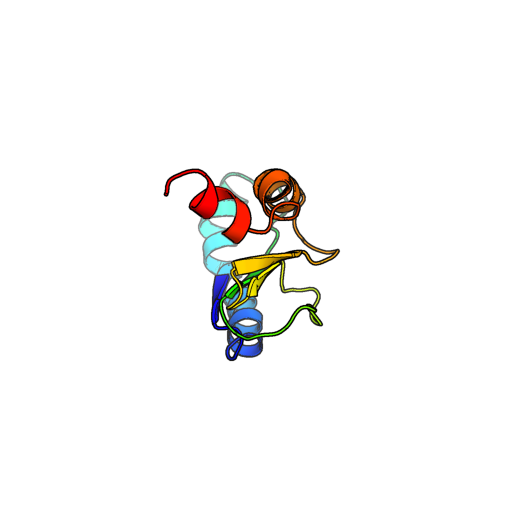LEU A 1 90 ? 28.562 -0.536 -2.345 1.00 49.31 90 LEU A CA 1
ATOM 721 C C . LEU A 1 90 ? 29.984 -0.282 -2.866 1.00 49.31 90 LEU A C 1
ATOM 723 O O . LEU A 1 90 ? 30.893 -1.053 -2.566 1.00 49.31 90 LEU A O 1
ATOM 727 N N . THR A 1 91 ? 30.210 0.816 -3.591 1.00 52.19 91 THR A N 1
ATOM 728 C CA . THR A 1 91 ? 31.552 1.212 -4.056 1.00 52.19 91 THR A CA 1
ATOM 729 C C . THR A 1 91 ? 32.469 1.719 -2.943 1.00 52.19 91 THR A C 1
ATOM 731 O O . THR A 1 91 ? 33.649 1.922 -3.189 1.00 52.19 91 THR A O 1
ATOM 734 N N . GLN A 1 92 ? 31.958 1.928 -1.725 1.00 50.25 92 GLN A N 1
ATOM 735 C CA . GLN A 1 92 ? 32.785 2.290 -0.567 1.00 50.25 92 GLN A CA 1
ATOM 736 C C . GLN A 1 92 ? 33.322 1.073 0.205 1.00 50.25 92 GLN A C 1
ATOM 738 O O . GLN A 1 92 ? 34.098 1.249 1.142 1.00 50.25 92 GLN A O 1
ATOM 743 N N . PHE A 1 93 ? 32.928 -0.146 -0.178 1.00 50.94 93 PHE A N 1
ATOM 744 C CA . PHE A 1 93 ? 33.334 -1.395 0.480 1.00 50.94 93 PHE A CA 1
ATOM 745 C C . PHE A 1 93 ? 34.141 -2.349 -0.425 1.00 50.94 93 PHE A C 1
ATOM 747 O O . PHE A 1 93 ? 34.383 -3.489 -0.027 1.00 50.94 93 PHE A O 1
ATOM 754 N N . ILE A 1 94 ? 34.573 -1.898 -1.610 1.00 47.88 94 ILE A N 1
ATOM 755 C CA . ILE A 1 94 ? 35.509 -2.600 -2.512 1.00 47.88 94 ILE A CA 1
ATOM 756 C C . ILE A 1 94 ? 36.705 -1.684 -2.755 1.00 47.88 94 ILE A C 1
ATOM 758 O O . ILE A 1 94 ? 37.849 -2.177 -2.658 1.00 47.88 94 ILE A O 1
#

Nearest PDB structures (foldseek):
  6oab-assembly1_B  TM=2.735E-01  e=7.925E+00  Saccharomyces cerevisiae

Mean predicted aligned error: 6.63 Å

Secondary structure (DSSP, 8-state):
-EEEGGGHHHHHHHGGGGHHHIIIIIHHH-TTSPP---EEEESSS------TTEEEEE-TTS-EEEPTT--HHHHHHHTTTSSS-THHHHTT--

Radius of gyration: 15.93 Å; Cα contacts (8 Å, |Δi|>4): 124; chains: 1; bounding box: 50×20×35 Å

Solvent-accessible surface area (backbone atoms only — not comparable to full-atom values): 5701 Å² total; per-residue (Å²): 86,83,34,51,48,95,37,52,70,59,46,56,62,51,65,71,70,48,59,64,59,38,59,68,53,46,42,67,78,44,65,90,59,87,86,86,78,45,27,35,34,34,44,56,84,66,84,75,82,93,49,79,54,38,29,33,34,37,20,67,86,70,47,56,42,75,37,93,66,32,55,64,72,55,54,63,73,40,55,78,53,62,77,47,70,72,72,64,66,58,69,76,77,114

Organism: NCBI:txid412755

Foldseek 3Di:
DEEEPVCQVVQVVCLVVCPVVCVVPVCVVPVPDDDQAAYEYEEDDDLDDPDLRHQWYCYPQRAIRGDPNHDVVVCVVCVVVNPDRPVVVVVVVD

pLDDT: mean 87.96, std 15.11, range [47.88, 97.44]